Protein AF-R9IRK2-F1 (afdb_monomer)

Structure (mmCIF, N/CA/C/O backbone):
data_AF-R9IRK2-F1
#
_entry.id   AF-R9IRK2-F1
#
loop_
_atom_site.group_PDB
_atom_site.id
_atom_site.type_symbol
_atom_site.label_atom_id
_atom_site.label_alt_id
_atom_site.label_comp_id
_atom_site.label_asym_id
_atom_site.label_entity_id
_atom_site.label_seq_id
_atom_site.pdbx_PDB_ins_code
_atom_site.Cartn_x
_atom_site.Cartn_y
_atom_site.Cartn_z
_atom_site.occupancy
_atom_site.B_iso_or_equiv
_atom_site.auth_seq_id
_atom_site.auth_comp_id
_atom_site.auth_asym_id
_atom_site.auth_atom_id
_atom_site.pdbx_PDB_model_num
ATOM 1 N N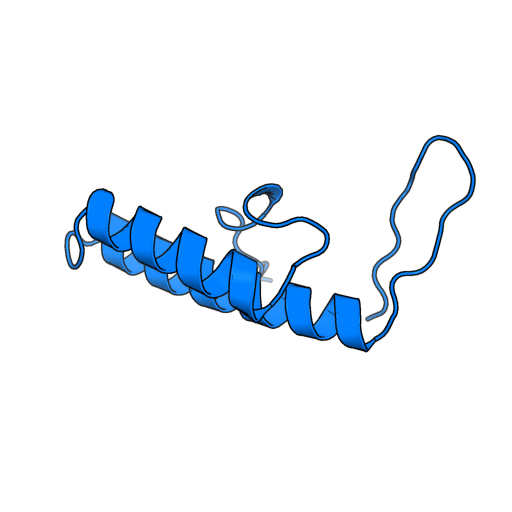 . MET A 1 1 ? 2.482 -10.251 -17.114 1.00 46.59 1 MET A N 1
ATOM 2 C CA . MET A 1 1 ? 1.650 -9.042 -17.300 1.00 46.59 1 MET A CA 1
ATOM 3 C C . MET A 1 1 ? 2.560 -7.827 -17.302 1.00 46.59 1 MET A C 1
ATOM 5 O O . MET A 1 1 ? 3.271 -7.657 -16.323 1.00 46.59 1 MET A O 1
ATOM 9 N N . SER A 1 2 ? 2.552 -7.029 -18.369 1.00 46.03 2 SER A N 1
ATOM 10 C CA . SER A 1 2 ? 3.194 -5.706 -18.414 1.00 46.03 2 SER A CA 1
ATOM 11 C C . SER A 1 2 ? 2.074 -4.666 -18.389 1.00 46.03 2 SER A C 1
ATOM 13 O O . SER A 1 2 ? 1.123 -4.796 -19.162 1.00 46.03 2 SER A O 1
ATOM 15 N N . ALA A 1 3 ? 2.126 -3.718 -17.454 1.00 57.88 3 ALA A N 1
ATOM 16 C CA . ALA A 1 3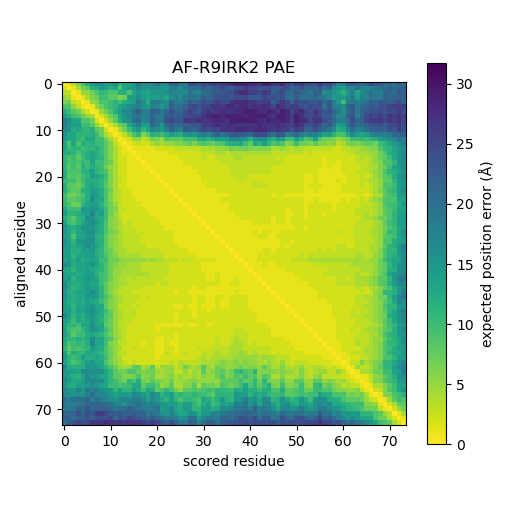 ? 1.111 -2.680 -17.311 1.00 57.88 3 ALA A CA 1
ATOM 17 C C . ALA A 1 3 ? 1.524 -1.433 -18.112 1.00 57.88 3 ALA A C 1
ATOM 19 O O . ALA A 1 3 ? 2.701 -1.085 -18.191 1.00 57.88 3 ALA A O 1
ATOM 20 N N . ILE A 1 4 ? 0.551 -0.790 -18.753 1.00 58.81 4 ILE A N 1
ATO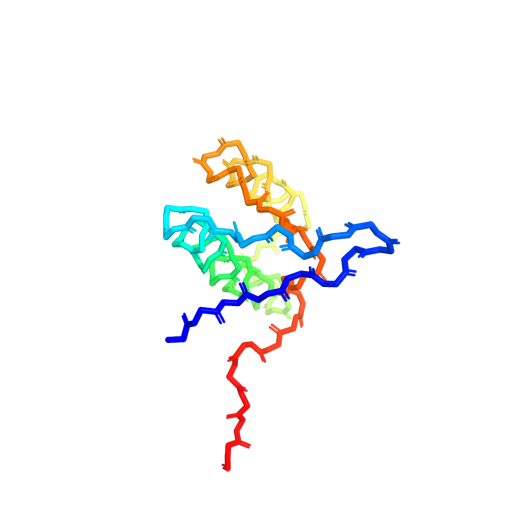M 21 C CA . ILE A 1 4 ? 0.748 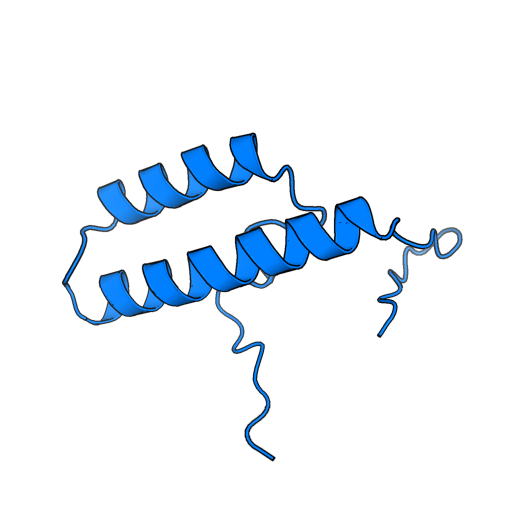0.350 -19.656 1.00 58.81 4 ILE A CA 1
ATOM 22 C C . ILE A 1 4 ? -0.056 1.539 -19.141 1.00 58.81 4 ILE A C 1
ATOM 24 O O . ILE A 1 4 ? -1.205 1.376 -18.735 1.00 58.81 4 ILE A O 1
ATOM 28 N N . LEU A 1 5 ? 0.558 2.722 -19.167 1.00 53.22 5 LEU A N 1
ATOM 29 C CA . LEU A 1 5 ? -0.036 3.983 -18.733 1.00 53.22 5 LEU A CA 1
ATOM 30 C C . LEU A 1 5 ? -0.472 4.823 -19.937 1.00 53.22 5 LEU A C 1
ATOM 32 O O . LEU A 1 5 ? 0.386 5.223 -20.724 1.00 53.22 5 LEU A O 1
ATOM 36 N N . PRO A 1 6 ? -1.767 5.134 -20.099 1.00 45.44 6 PRO A N 1
ATOM 37 C CA . PRO A 1 6 ? -2.202 6.082 -21.106 1.00 45.44 6 PRO A CA 1
ATOM 38 C C . PRO A 1 6 ? -2.039 7.504 -20.558 1.00 45.44 6 PRO A C 1
ATOM 40 O O . PRO A 1 6 ? -2.924 8.039 -19.898 1.00 45.44 6 PRO A O 1
ATOM 43 N N . THR A 1 7 ? -0.900 8.135 -20.824 1.00 47.97 7 THR A N 1
ATOM 44 C CA . THR A 1 7 ? -0.784 9.598 -20.769 1.00 47.97 7 THR A CA 1
ATOM 45 C C . THR A 1 7 ? -1.183 10.187 -22.122 1.00 47.97 7 THR A C 1
ATOM 47 O O . THR A 1 7 ? -0.886 9.607 -23.165 1.00 47.97 7 THR A O 1
ATOM 50 N N . GLY A 1 8 ? -1.819 11.367 -22.129 1.00 50.41 8 GLY A N 1
ATOM 51 C CA . GLY A 1 8 ? -2.193 12.115 -23.348 1.00 50.41 8 GLY A CA 1
ATOM 52 C C . GLY A 1 8 ? -1.016 12.539 -24.250 1.00 50.41 8 GLY A C 1
ATOM 53 O O . GLY A 1 8 ? -1.215 13.170 -25.280 1.00 50.41 8 GLY A O 1
ATOM 54 N N . LEU A 1 9 ? 0.204 12.157 -23.878 1.00 54.09 9 LEU A N 1
ATOM 55 C CA . LEU A 1 9 ? 1.442 12.208 -24.639 1.00 54.09 9 LEU A CA 1
ATOM 56 C C . LEU A 1 9 ? 2.123 10.847 -24.432 1.00 54.09 9 LEU A C 1
ATOM 58 O O . LEU A 1 9 ? 2.458 10.530 -23.296 1.00 54.09 9 LEU A O 1
ATOM 62 N N . GLY A 1 10 ? 2.262 10.051 -25.500 1.00 44.12 10 GLY A N 1
ATOM 63 C CA . GLY A 1 10 ? 3.103 8.845 -25.617 1.00 44.12 10 GLY A CA 1
ATOM 64 C C . GLY A 1 10 ? 3.144 7.880 -24.421 1.00 44.12 10 GLY A C 1
ATOM 65 O O . GLY A 1 10 ? 3.798 8.152 -23.423 1.00 44.12 10 GLY A O 1
ATOM 66 N N . VAL A 1 11 ? 2.539 6.695 -24.560 1.00 55.06 11 VAL A N 1
ATOM 67 C CA . VAL A 1 11 ? 2.599 5.609 -23.562 1.00 55.06 11 VAL A CA 1
ATOM 68 C C . VAL A 1 11 ? 4.056 5.240 -23.247 1.00 55.06 11 VAL A C 1
ATOM 70 O O . VAL A 1 11 ? 4.702 4.513 -24.006 1.00 55.06 11 VAL A O 1
ATOM 73 N N . ALA A 1 12 ? 4.577 5.714 -22.116 1.00 65.44 12 ALA A N 1
ATOM 74 C CA . ALA A 1 12 ? 5.838 5.239 -21.567 1.00 65.44 12 ALA A CA 1
ATOM 75 C C . ALA A 1 12 ? 5.584 3.904 -20.858 1.00 65.44 12 ALA A C 1
ATOM 77 O O . ALA A 1 12 ? 4.736 3.797 -19.968 1.00 65.44 12 ALA A O 1
ATOM 78 N N . ARG A 1 13 ? 6.300 2.856 -21.273 1.00 74.94 13 ARG A N 1
ATOM 79 C CA . ARG A 1 13 ? 6.273 1.572 -20.565 1.00 74.94 13 ARG A CA 1
ATOM 80 C C . ARG A 1 13 ? 6.978 1.733 -19.222 1.00 74.94 13 ARG A C 1
ATOM 82 O O . ARG A 1 13 ? 8.108 2.211 -19.186 1.00 74.94 13 ARG A O 1
ATOM 89 N N . MET A 1 14 ? 6.320 1.306 -18.145 1.00 85.56 14 MET A N 1
ATOM 90 C CA . MET A 1 14 ? 6.987 1.151 -16.852 1.00 85.56 14 MET A CA 1
ATOM 91 C C . MET A 1 14 ? 8.088 0.091 -16.957 1.00 85.56 14 MET A C 1
ATOM 93 O O . MET A 1 14 ? 7.953 -0.870 -17.722 1.00 85.56 14 MET A O 1
ATOM 97 N N . THR A 1 15 ? 9.155 0.246 -16.180 1.00 91.31 15 THR A N 1
ATOM 98 C CA . THR A 1 15 ? 10.181 -0.798 -16.065 1.00 91.31 15 THR A CA 1
ATOM 99 C C . THR A 1 15 ? 9.680 -1.960 -15.206 1.00 91.31 15 THR A C 1
ATOM 101 O O . THR A 1 15 ? 8.717 -1.830 -14.443 1.00 91.31 15 THR A O 1
ATOM 104 N N . ASP A 1 16 ? 10.345 -3.111 -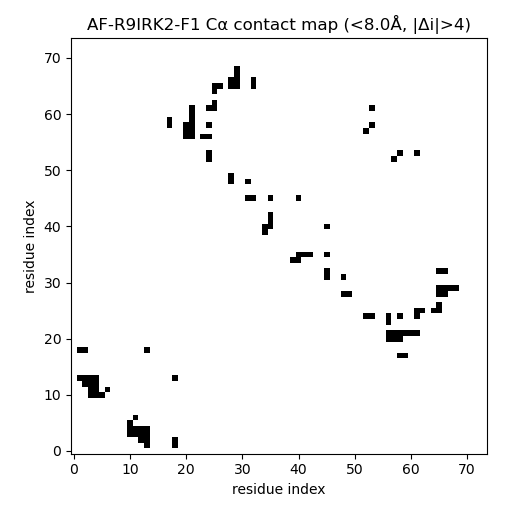15.297 1.00 90.75 16 ASP A N 1
ATOM 105 C CA . ASP A 1 16 ? 10.006 -4.268 -14.466 1.00 90.75 16 ASP A CA 1
ATOM 106 C C . ASP A 1 16 ? 10.232 -3.983 -12.973 1.00 90.75 16 ASP A C 1
ATOM 108 O O . ASP A 1 16 ? 9.473 -4.465 -12.130 1.00 90.75 16 ASP A O 1
ATOM 112 N N . GLU A 1 17 ? 11.237 -3.177 -12.626 1.00 92.06 17 GLU A N 1
ATOM 113 C CA . GLU A 1 17 ? 11.500 -2.732 -11.255 1.00 92.06 17 GLU A CA 1
ATOM 114 C C . GLU A 1 17 ? 10.364 -1.855 -10.738 1.00 92.06 17 GLU A C 1
ATOM 116 O O . GLU A 1 17 ? 9.859 -2.106 -9.645 1.00 92.06 17 GLU A O 1
ATOM 121 N N . GLN A 1 18 ? 9.917 -0.882 -11.538 1.00 91.69 18 GLN A N 1
ATOM 122 C CA . GLN A 1 18 ? 8.777 -0.028 -11.203 1.00 91.69 18 GLN A CA 1
ATOM 123 C C . GLN A 1 18 ? 7.512 -0.860 -10.996 1.00 91.69 18 GLN A C 1
ATOM 125 O O . GLN A 1 18 ? 6.815 -0.692 -9.999 1.00 91.69 18 GLN A O 1
ATOM 130 N N . PHE A 1 19 ? 7.250 -1.822 -11.882 1.00 90.69 19 PHE A N 1
ATOM 131 C CA . PHE A 1 19 ? 6.104 -2.716 -11.746 1.00 90.69 19 PHE A CA 1
ATOM 132 C C . PHE A 1 19 ? 6.185 -3.594 -10.490 1.00 90.69 19 PHE A C 1
ATOM 134 O O . PHE A 1 19 ? 5.180 -3.852 -9.827 1.00 90.69 19 PHE A O 1
ATOM 141 N N . ARG A 1 20 ? 7.376 -4.091 -10.144 1.00 93.06 20 ARG A N 1
ATOM 142 C CA . ARG A 1 20 ? 7.582 -4.886 -8.924 1.00 93.06 20 ARG A CA 1
ATOM 143 C C . ARG A 1 20 ? 7.390 -4.042 -7.671 1.00 93.06 20 ARG A C 1
ATOM 145 O O . ARG A 1 20 ? 6.696 -4.496 -6.765 1.00 93.06 20 ARG A O 1
ATOM 152 N N . ALA A 1 21 ? 7.967 -2.846 -7.637 1.00 94.50 21 ALA A N 1
ATOM 153 C CA . ALA A 1 21 ? 7.823 -1.913 -6.530 1.00 94.50 21 ALA A CA 1
ATOM 154 C C . ALA A 1 21 ? 6.356 -1.518 -6.315 1.00 94.50 21 ALA A C 1
ATOM 156 O O . ALA A 1 21 ? 5.859 -1.589 -5.193 1.00 94.50 21 ALA A O 1
ATOM 157 N N . GLU A 1 22 ? 5.643 -1.229 -7.404 1.00 93.00 22 GLU A N 1
ATOM 158 C CA . GLU A 1 22 ? 4.209 -0.956 -7.402 1.00 93.00 22 GLU A CA 1
ATOM 159 C C . GLU A 1 22 ? 3.419 -2.114 -6.780 1.00 93.00 22 GLU A C 1
ATOM 161 O O . GLU A 1 22 ? 2.674 -1.924 -5.823 1.00 93.00 22 GLU A O 1
ATOM 166 N N . LYS A 1 23 ? 3.632 -3.350 -7.249 1.00 92.69 23 LYS A N 1
ATOM 167 C CA . LYS A 1 23 ? 2.939 -4.525 -6.698 1.00 92.69 23 LYS A CA 1
ATOM 168 C C . LYS A 1 23 ? 3.200 -4.731 -5.209 1.00 92.69 23 LYS A C 1
ATOM 170 O O . LYS A 1 23 ? 2.276 -5.103 -4.487 1.00 92.69 23 LYS A O 1
ATOM 175 N N . LEU A 1 24 ? 4.442 -4.543 -4.763 1.00 95.06 24 LEU A N 1
ATOM 176 C CA . LEU A 1 24 ? 4.801 -4.690 -3.353 1.00 95.06 24 LEU A CA 1
ATOM 177 C C . LEU A 1 24 ? 4.073 -3.652 -2.506 1.00 95.06 24 LEU A C 1
ATOM 179 O O . LEU A 1 24 ? 3.408 -4.028 -1.544 1.00 95.06 24 LEU A O 1
ATOM 183 N N . TYR A 1 25 ? 4.132 -2.384 -2.912 1.00 95.50 25 TYR A N 1
A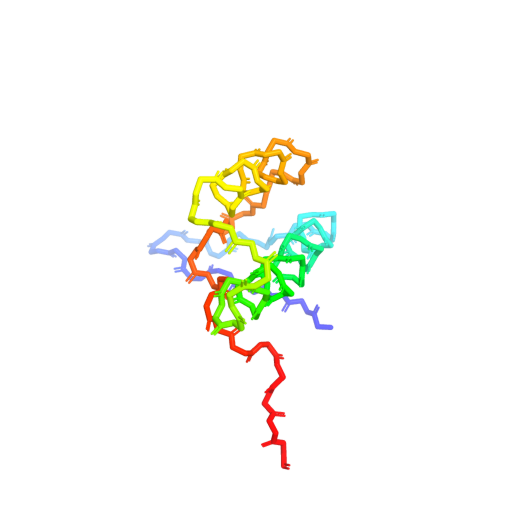TOM 184 C CA . TYR A 1 25 ? 3.437 -1.299 -2.235 1.00 95.50 25 TYR A CA 1
ATOM 185 C C . TYR A 1 25 ? 1.927 -1.565 -2.146 1.00 95.50 25 TYR A C 1
ATOM 187 O O . TYR A 1 25 ? 1.375 -1.601 -1.048 1.00 95.50 25 TYR A O 1
ATOM 195 N N . GLN A 1 26 ? 1.267 -1.863 -3.270 1.00 93.38 26 GLN A N 1
ATOM 196 C CA . GLN A 1 26 ? -0.181 -2.089 -3.281 1.00 93.38 26 GLN A CA 1
ATOM 197 C C . GLN A 1 26 ? -0.600 -3.299 -2.439 1.00 93.38 26 GLN A C 1
ATOM 199 O O . GLN A 1 26 ? -1.611 -3.255 -1.741 1.00 93.38 26 GLN A O 1
ATOM 204 N N . THR A 1 27 ? 0.183 -4.382 -2.462 1.00 93.31 27 THR A N 1
ATOM 205 C CA . THR A 1 27 ? -0.102 -5.571 -1.642 1.00 93.31 27 THR A CA 1
ATOM 206 C C . THR A 1 27 ? 0.016 -5.248 -0.155 1.00 93.31 27 THR A C 1
ATOM 208 O O . THR A 1 27 ? -0.858 -5.625 0.625 1.00 93.31 27 THR A O 1
ATOM 211 N N . THR A 1 28 ? 1.066 -4.523 0.241 1.00 94.19 28 THR A N 1
ATOM 212 C CA . THR A 1 28 ? 1.257 -4.075 1.624 1.00 94.19 28 THR A CA 1
ATOM 213 C C . THR A 1 28 ? 0.105 -3.185 2.078 1.00 94.19 28 THR A C 1
ATOM 215 O O . THR A 1 28 ? -0.476 -3.446 3.132 1.00 94.19 28 THR A O 1
ATOM 218 N N . MET A 1 29 ? -0.282 -2.195 1.271 1.00 94.38 29 MET A N 1
ATOM 219 C CA . MET A 1 29 ? -1.357 -1.275 1.639 1.00 94.38 29 MET A CA 1
ATOM 220 C C . MET A 1 29 ? -2.730 -1.946 1.669 1.00 94.38 29 MET A C 1
ATOM 222 O O . MET A 1 29 ? -3.550 -1.595 2.510 1.00 94.38 29 MET A O 1
ATOM 226 N N . ASN A 1 30 ? -2.975 -2.973 0.850 1.00 92.94 30 ASN A N 1
ATOM 227 C CA . ASN A 1 30 ? -4.204 -3.765 0.948 1.00 92.94 30 ASN A CA 1
ATOM 228 C C . ASN A 1 30 ? -4.306 -4.483 2.305 1.00 92.94 30 ASN A C 1
ATOM 230 O O . ASN A 1 30 ? -5.364 -4.489 2.934 1.00 92.94 30 ASN A O 1
ATOM 234 N N . VAL A 1 31 ? -3.200 -5.066 2.782 1.00 93.69 31 VAL A N 1
ATOM 235 C CA . VAL A 1 31 ? -3.151 -5.714 4.102 1.00 93.69 31 VAL A CA 1
ATOM 236 C C . VAL A 1 31 ? -3.325 -4.682 5.215 1.00 93.69 31 VAL A C 1
ATOM 238 O O . VAL A 1 31 ? -4.165 -4.884 6.089 1.00 93.69 31 VAL A O 1
ATOM 241 N N . ALA A 1 32 ? -2.610 -3.557 5.153 1.00 94.38 32 ALA A N 1
ATOM 242 C CA . ALA A 1 32 ? -2.750 -2.470 6.121 1.00 94.38 32 ALA A CA 1
ATOM 243 C C . ALA A 1 32 ? -4.184 -1.913 6.154 1.00 94.38 32 ALA A C 1
ATOM 245 O O . ALA A 1 32 ? -4.749 -1.718 7.226 1.00 94.38 32 ALA A O 1
ATOM 246 N N . GLY A 1 33 ? -4.824 -1.747 4.993 1.00 93.38 33 GLY A N 1
ATOM 247 C CA . GLY A 1 33 ? -6.205 -1.276 4.894 1.00 93.38 33 GLY A CA 1
ATOM 248 C C . GLY A 1 33 ? -7.198 -2.263 5.508 1.00 93.38 33 GLY A C 1
ATOM 249 O O . GLY A 1 33 ? -8.144 -1.858 6.180 1.00 93.38 33 GLY A O 1
ATOM 250 N N . ARG A 1 34 ? -6.954 -3.573 5.365 1.00 94.00 34 ARG A N 1
ATOM 251 C CA . ARG A 1 34 ? -7.739 -4.605 6.063 1.00 94.00 34 ARG A CA 1
ATOM 252 C C . ARG A 1 34 ? -7.549 -4.530 7.572 1.00 94.00 34 ARG A C 1
ATOM 254 O O . ARG A 1 34 ? -8.543 -4.589 8.289 1.00 94.00 34 ARG A O 1
ATOM 261 N N . MET A 1 35 ? -6.315 -4.372 8.045 1.00 96.06 35 MET A N 1
ATOM 262 C CA . MET A 1 35 ? -6.026 -4.214 9.474 1.00 96.06 35 MET A CA 1
ATOM 263 C C . MET A 1 35 ? -6.747 -2.992 10.049 1.00 96.06 35 MET A C 1
ATOM 265 O O . MET A 1 35 ? -7.396 -3.116 11.085 1.00 96.06 35 MET A O 1
ATOM 269 N N . LEU A 1 36 ? -6.730 -1.861 9.337 1.00 95.56 36 LEU A N 1
ATOM 270 C CA . LEU A 1 36 ? -7.476 -0.658 9.710 1.00 95.56 36 LEU A CA 1
ATOM 271 C C . LEU A 1 36 ? -8.987 -0.930 9.761 1.00 95.56 36 LEU A C 1
ATOM 273 O O . LEU A 1 36 ? -9.637 -0.634 10.758 1.00 95.56 36 LEU A O 1
ATOM 277 N N . SER A 1 37 ? -9.547 -1.577 8.732 1.00 94.25 37 SER A N 1
ATOM 278 C CA . SER A 1 37 ? -10.984 -1.902 8.680 1.00 94.25 37 SER A CA 1
ATOM 279 C C . SER A 1 37 ? -11.447 -2.851 9.793 1.00 94.25 37 SER A C 1
ATOM 281 O O . SER A 1 37 ? -12.611 -2.831 10.183 1.00 94.25 37 SER A O 1
ATOM 283 N N . GLN A 1 38 ? -10.538 -3.686 10.300 1.00 96.88 38 GLN A N 1
ATOM 284 C CA . GLN A 1 38 ? -10.778 -4.611 11.407 1.00 96.88 38 GLN A CA 1
ATOM 285 C C . GLN A 1 38 ? -10.492 -3.979 12.779 1.00 96.88 38 GLN A C 1
ATOM 287 O O . GLN A 1 38 ? -10.674 -4.647 13.793 1.00 96.88 38 GLN A O 1
ATOM 292 N N . GLY A 1 39 ? -10.037 -2.721 12.824 1.00 96.31 39 GLY A N 1
ATOM 293 C CA . GLY A 1 39 ? -9.648 -2.036 14.057 1.00 96.31 39 GLY A CA 1
ATOM 294 C C . GLY A 1 39 ? -8.379 -2.594 14.708 1.00 96.31 39 GLY A C 1
ATOM 295 O O . GLY A 1 39 ? -8.184 -2.414 15.905 1.00 96.31 39 GLY A O 1
ATOM 296 N N . LEU A 1 40 ? -7.532 -3.300 13.948 1.00 98.19 40 LEU A N 1
ATOM 297 C CA . LEU A 1 40 ? -6.261 -3.851 14.437 1.00 98.19 40 LEU A CA 1
ATOM 298 C C . LEU A 1 40 ? -5.147 -2.801 14.513 1.00 98.19 40 LEU A C 1
ATOM 300 O O . LEU A 1 40 ? -4.174 -3.020 15.228 1.00 98.19 40 LEU A O 1
ATOM 304 N N . ILE A 1 41 ? -5.278 -1.711 13.755 1.00 97.81 41 ILE A N 1
ATOM 305 C CA . ILE A 1 41 ? -4.381 -0.550 13.772 1.00 97.81 41 ILE A CA 1
ATOM 306 C C . ILE A 1 41 ? -5.203 0.737 13.739 1.00 97.81 41 ILE A C 1
ATOM 308 O O . ILE A 1 41 ? -6.330 0.737 13.231 1.00 97.81 41 ILE A O 1
ATOM 312 N N . SER A 1 42 ? -4.635 1.823 14.254 1.00 97.69 42 SER A N 1
ATOM 313 C CA . SER A 1 42 ? -5.213 3.162 14.154 1.00 97.69 42 SER A CA 1
ATOM 314 C C . SER A 1 42 ? -4.988 3.786 12.772 1.00 97.69 42 SER A C 1
ATOM 316 O O . SER A 1 42 ? -4.197 3.305 11.954 1.00 97.69 42 SER A O 1
ATOM 318 N N . GLU A 1 43 ? -5.685 4.889 12.505 1.00 95.62 43 GLU A N 1
ATOM 319 C CA . GLU A 1 43 ? -5.482 5.677 11.287 1.00 95.62 43 GLU A CA 1
ATOM 320 C C . GLU A 1 43 ? -4.074 6.297 11.249 1.00 95.62 43 GLU A C 1
ATOM 322 O O . GLU A 1 43 ? -3.426 6.317 10.203 1.00 95.62 43 GLU A O 1
ATOM 327 N N . GLU A 1 44 ? -3.540 6.719 12.397 1.00 96.94 44 GLU A N 1
ATOM 328 C CA . GLU A 1 44 ? -2.173 7.232 12.518 1.00 96.94 44 GLU A CA 1
ATOM 329 C C . GLU A 1 44 ? -1.129 6.155 12.213 1.00 96.94 44 GLU A C 1
ATOM 331 O O . GLU A 1 44 ? -0.127 6.434 11.553 1.00 96.94 44 GLU A O 1
ATOM 336 N N . GLU A 1 45 ? -1.349 4.923 12.674 1.00 97.62 45 GLU A N 1
ATOM 337 C CA . GLU A 1 45 ? -0.483 3.785 12.358 1.00 97.62 45 GLU A CA 1
ATOM 338 C C . GLU A 1 45 ? -0.554 3.438 10.867 1.00 97.62 45 GLU A C 1
ATOM 340 O O . GLU A 1 45 ? 0.479 3.206 10.237 1.00 97.62 45 GLU A O 1
ATOM 345 N N . TYR A 1 46 ? -1.746 3.478 10.268 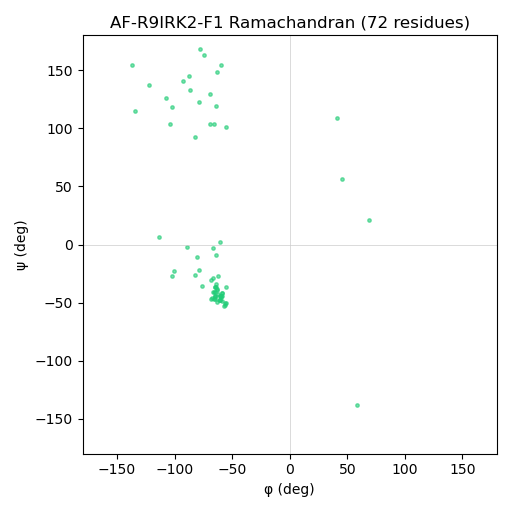1.00 96.00 46 TYR A N 1
ATOM 346 C CA . TYR A 1 46 ? -1.911 3.302 8.826 1.00 96.00 46 TYR A CA 1
ATOM 347 C C . TYR A 1 46 ? -1.153 4.374 8.022 1.00 96.00 46 TYR A C 1
ATOM 349 O O . TYR A 1 46 ? -0.441 4.038 7.075 1.00 96.00 46 TYR A O 1
ATOM 357 N N . CYS A 1 47 ? -1.232 5.646 8.419 1.00 94.62 47 CYS A N 1
ATOM 358 C CA . CYS A 1 47 ? -0.494 6.745 7.783 1.00 94.62 47 CYS A CA 1
ATOM 359 C C . CYS A 1 47 ? 1.031 6.604 7.926 1.00 94.62 47 CYS A C 1
ATOM 361 O O . CYS A 1 47 ? 1.781 6.925 6.998 1.00 94.62 47 CYS A O 1
ATOM 363 N N . GLN A 1 48 ? 1.515 6.100 9.065 1.00 97.25 48 GLN A N 1
ATOM 364 C CA . GLN A 1 48 ? 2.937 5.792 9.248 1.00 97.25 48 GLN A CA 1
ATOM 365 C C . GLN A 1 48 ? 3.388 4.668 8.315 1.00 97.25 48 GLN A C 1
ATOM 367 O O . GLN A 1 48 ? 4.422 4.795 7.658 1.00 97.25 48 GLN A O 1
ATOM 372 N N . ILE A 1 49 ? 2.598 3.595 8.217 1.00 95.44 49 ILE A N 1
ATOM 373 C CA . ILE A 1 49 ? 2.835 2.499 7.272 1.00 95.44 49 ILE A CA 1
ATOM 374 C C . ILE A 1 49 ? 2.903 3.060 5.847 1.00 95.44 49 ILE A C 1
ATOM 376 O O . ILE A 1 49 ? 3.884 2.808 5.148 1.00 95.44 49 ILE A O 1
ATOM 380 N N . ASP A 1 50 ? 1.924 3.867 5.437 1.00 94.12 50 ASP A N 1
ATOM 381 C CA . ASP A 1 50 ? 1.897 4.479 4.106 1.00 94.12 50 ASP A CA 1
ATOM 382 C C . ASP A 1 50 ? 3.178 5.271 3.813 1.00 94.12 50 ASP A C 1
ATOM 384 O O . ASP A 1 50 ? 3.860 5.013 2.822 1.00 94.12 50 ASP A O 1
ATOM 388 N N . THR A 1 51 ? 3.573 6.152 4.734 1.00 95.75 51 THR A N 1
ATOM 389 C CA . THR A 1 51 ? 4.780 6.981 4.599 1.00 95.75 51 THR A CA 1
ATOM 390 C C . THR A 1 51 ? 6.040 6.125 4.447 1.00 95.75 51 THR A C 1
ATOM 392 O O . THR A 1 51 ? 6.815 6.312 3.506 1.00 95.75 51 THR A O 1
ATOM 395 N N . ILE A 1 52 ? 6.222 5.128 5.319 1.00 96.88 52 ILE A N 1
ATOM 396 C CA . ILE A 1 52 ? 7.385 4.227 5.293 1.00 96.88 52 ILE A CA 1
ATOM 397 C C . ILE A 1 52 ? 7.461 3.477 3.958 1.00 96.88 52 ILE A C 1
ATOM 399 O O . ILE A 1 52 ? 8.538 3.335 3.369 1.00 96.88 52 ILE A O 1
ATOM 403 N N . PHE A 1 53 ? 6.331 2.971 3.464 1.00 95.69 53 PHE A N 1
ATOM 404 C CA . PHE A 1 53 ? 6.312 2.152 2.255 1.00 95.69 53 PHE A CA 1
ATOM 405 C C . PHE A 1 53 ? 6.326 2.972 0.959 1.00 95.69 53 PHE A C 1
ATOM 407 O O . PHE A 1 53 ? 6.873 2.485 -0.037 1.00 95.69 53 PHE A O 1
ATOM 414 N N . LEU A 1 54 ? 5.835 4.214 0.973 1.00 95.00 54 LEU A N 1
ATOM 415 C CA . LEU A 1 54 ? 6.038 5.182 -0.108 1.00 95.00 54 LEU A CA 1
ATOM 416 C C . LEU A 1 54 ? 7.526 5.483 -0.295 1.00 95.00 54 LEU A C 1
ATOM 418 O O . LEU A 1 54 ? 8.031 5.401 -1.417 1.00 95.00 54 LEU A O 1
ATOM 422 N N . GLU A 1 55 ? 8.253 5.755 0.790 1.00 95.88 55 GLU A N 1
ATOM 423 C CA . GLU A 1 55 ? 9.695 6.015 0.728 1.00 95.88 55 GLU A CA 1
ATOM 424 C C . GLU A 1 55 ? 10.489 4.781 0.293 1.00 95.88 55 GLU A C 1
ATOM 426 O O . GLU A 1 55 ? 11.413 4.885 -0.521 1.00 95.88 55 GLU A O 1
ATOM 431 N N . LYS A 1 56 ? 10.107 3.604 0.803 1.00 96.25 56 LYS A N 1
ATOM 432 C CA . LYS A 1 56 ? 10.793 2.336 0.538 1.00 96.25 56 LYS A CA 1
ATOM 433 C C . LYS A 1 56 ? 10.653 1.869 -0.906 1.00 96.25 56 LYS A C 1
ATOM 435 O O . LYS A 1 56 ? 11.636 1.413 -1.489 1.00 96.25 56 LYS A O 1
ATOM 440 N N . TYR A 1 57 ? 9.443 1.906 -1.460 1.00 95.06 57 TYR A N 1
ATOM 441 C CA . TYR A 1 57 ? 9.175 1.330 -2.779 1.00 95.06 57 TYR A CA 1
ATOM 442 C C . TYR A 1 57 ? 9.131 2.370 -3.893 1.00 95.06 57 TYR A C 1
ATOM 444 O O . TYR A 1 57 ? 9.372 2.003 -5.037 1.00 95.06 57 TYR A O 1
ATOM 452 N N . ARG A 1 58 ? 8.873 3.650 -3.588 1.00 94.50 58 ARG A N 1
ATOM 453 C CA . ARG A 1 58 ? 8.690 4.713 -4.593 1.00 94.50 58 ARG A CA 1
ATOM 454 C C . ARG A 1 58 ? 7.767 4.257 -5.739 1.00 94.50 58 ARG A C 1
ATOM 456 O O . ARG A 1 58 ? 8.197 4.226 -6.895 1.00 94.50 58 ARG A O 1
ATOM 463 N N . PRO A 1 59 ? 6.533 3.826 -5.413 1.00 93.19 59 PRO A N 1
ATOM 464 C CA . PRO A 1 59 ? 5.581 3.329 -6.401 1.00 93.19 59 PRO A CA 1
ATOM 465 C C . PRO A 1 59 ? 5.260 4.407 -7.444 1.00 93.19 59 PRO A C 1
ATOM 467 O O . PRO A 1 59 ? 5.349 5.603 -7.170 1.00 93.19 59 PRO A O 1
ATOM 470 N N . VAL A 1 60 ? 4.863 3.981 -8.641 1.00 90.69 60 VAL A N 1
ATOM 471 C CA . VAL A 1 60 ? 4.492 4.899 -9.728 1.00 90.69 60 VAL A CA 1
ATOM 472 C C . VAL A 1 60 ? 3.1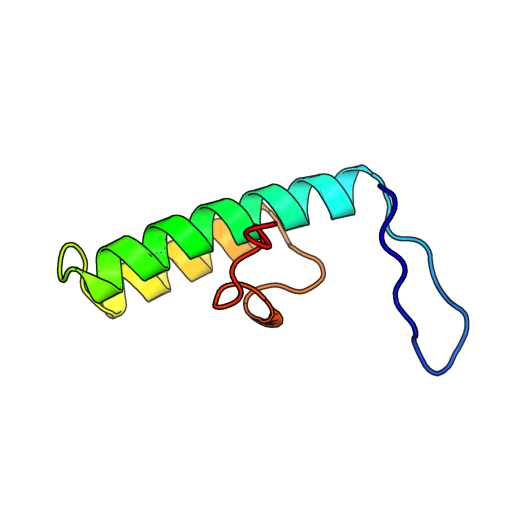03 5.486 -9.477 1.00 90.69 60 VAL A C 1
ATOM 474 O O . VAL A 1 60 ? 2.872 6.653 -9.783 1.00 90.69 60 VAL A O 1
ATOM 477 N N . PHE A 1 61 ? 2.187 4.699 -8.903 1.00 86.88 61 PHE A N 1
ATOM 478 C CA . PHE A 1 61 ? 0.815 5.128 -8.610 1.00 86.88 61 PHE A CA 1
ATOM 479 C C . PHE A 1 61 ? 0.571 5.478 -7.146 1.00 86.88 61 PHE A C 1
ATOM 481 O O . PHE A 1 61 ? -0.322 6.272 -6.854 1.00 86.88 61 PHE A O 1
ATOM 488 N N . GLY A 1 62 ? 1.335 4.889 -6.224 1.00 87.50 62 GLY A N 1
ATOM 489 C CA . GLY A 1 62 ? 1.163 5.128 -4.790 1.00 87.50 62 GLY A CA 1
ATOM 490 C C . GLY A 1 62 ? -0.243 4.781 -4.311 1.00 87.50 62 GLY A C 1
ATOM 491 O O . GLY A 1 62 ? -0.816 3.770 -4.712 1.00 87.50 62 GLY A O 1
ATOM 492 N N . THR A 1 63 ? -0.828 5.613 -3.455 1.00 83.31 63 THR A N 1
ATOM 493 C CA . THR A 1 63 ? -2.121 5.343 -2.802 1.00 83.31 63 THR A CA 1
ATOM 494 C C . THR A 1 63 ? -3.319 5.247 -3.753 1.00 83.31 63 THR A C 1
ATOM 496 O O . THR A 1 63 ? -4.389 4.824 -3.325 1.00 83.31 63 THR A O 1
ATOM 499 N N . LEU A 1 64 ? -3.176 5.576 -5.045 1.00 82.06 64 LEU A N 1
ATOM 500 C CA . LEU A 1 64 ? -4.291 5.600 -6.001 1.00 82.06 64 LEU A CA 1
ATOM 501 C C . LEU A 1 64 ? -5.067 4.272 -6.083 1.00 82.06 64 LEU A C 1
ATOM 503 O O . LEU A 1 64 ? -6.286 4.281 -6.246 1.00 82.06 64 LEU A O 1
ATOM 507 N N . PHE A 1 65 ? -4.375 3.135 -5.969 1.00 76.31 65 PHE A N 1
ATOM 508 C CA . PHE A 1 65 ? -4.977 1.803 -6.101 1.00 76.31 65 PHE A CA 1
ATOM 509 C C . PHE A 1 65 ? -4.964 0.976 -4.811 1.00 76.31 65 PHE A C 1
ATOM 511 O O . PHE A 1 65 ? -5.383 -0.181 -4.837 1.00 76.31 65 PHE A O 1
ATOM 518 N N . SER A 1 66 ? -4.551 1.547 -3.676 1.00 74.06 66 SER A N 1
ATOM 519 C CA . SER A 1 66 ? -4.388 0.785 -2.427 1.00 74.06 66 SER A CA 1
ATOM 520 C C . SER A 1 66 ? -5.713 0.275 -1.866 1.00 74.06 66 SER A C 1
ATOM 522 O O . SER A 1 66 ? -5.769 -0.799 -1.264 1.00 74.06 66 SER A O 1
ATOM 524 N N . ALA A 1 67 ? -6.797 1.003 -2.136 1.00 67.06 67 ALA A N 1
ATOM 525 C CA . ALA A 1 67 ? -8.160 0.614 -1.795 1.00 67.06 67 ALA A CA 1
ATOM 526 C C . ALA A 1 67 ? -8.782 -0.394 -2.782 1.00 67.06 67 ALA A C 1
ATOM 528 O O . ALA A 1 67 ? -9.848 -0.946 -2.507 1.00 67.06 67 ALA A O 1
ATOM 529 N N . MET A 1 68 ? -8.152 -0.648 -3.936 1.00 68.62 68 MET A N 1
ATOM 530 C CA . MET A 1 68 ? -8.681 -1.579 -4.930 1.00 68.62 68 MET A CA 1
ATOM 531 C C . MET A 1 68 ? -8.229 -3.010 -4.627 1.00 68.62 68 MET A C 1
ATOM 533 O O . MET A 1 68 ? -7.057 -3.304 -4.389 1.00 68.62 68 MET A O 1
ATOM 537 N N . SER A 1 69 ? -9.172 -3.949 -4.669 1.00 58.34 69 SER A N 1
ATOM 538 C CA . SER A 1 69 ? -8.853 -5.371 -4.625 1.00 58.34 69 SER A CA 1
ATOM 539 C C . SER A 1 69 ? -8.156 -5.777 -5.927 1.00 58.34 69 SER A C 1
ATOM 541 O O . SER A 1 69 ? -8.810 -5.954 -6.952 1.00 58.34 69 SER A O 1
ATOM 543 N N . LEU A 1 70 ? -6.832 -5.964 -5.884 1.00 56.75 70 LEU A N 1
ATOM 544 C CA . LEU A 1 70 ? -6.035 -6.459 -7.020 1.00 56.75 70 LEU A CA 1
ATOM 545 C C . LEU A 1 70 ? -6.348 -7.915 -7.410 1.00 56.75 70 LEU A C 1
ATOM 547 O O . LEU A 1 70 ? -5.803 -8.434 -8.383 1.00 56.75 70 LEU A O 1
ATOM 551 N N . THR A 1 71 ? -7.228 -8.580 -6.665 1.00 48.31 71 THR A N 1
ATOM 552 C CA . THR A 1 71 ? -7.800 -9.872 -7.019 1.00 48.31 71 THR A CA 1
ATOM 553 C C . THR A 1 71 ? -9.228 -9.661 -7.516 1.00 48.31 71 THR A C 1
ATOM 555 O O . THR A 1 71 ? -10.154 -9.466 -6.730 1.00 48.31 71 THR A O 1
ATOM 558 N N . SER A 1 72 ? -9.441 -9.724 -8.835 1.00 44.09 72 SER A N 1
ATOM 559 C CA . SER A 1 72 ? -10.785 -10.020 -9.328 1.00 44.09 72 SER A CA 1
ATOM 560 C C . SER A 1 72 ? -11.121 -11.433 -8.861 1.00 44.09 72 SER A C 1
ATOM 562 O O . SER A 1 72 ? -10.417 -12.382 -9.216 1.00 44.09 72 SER A O 1
ATOM 564 N N . ARG A 1 73 ? -12.170 -11.591 -8.054 1.00 43.97 73 ARG A N 1
ATOM 565 C CA . ARG A 1 73 ? -12.789 -12.905 -7.887 1.00 43.97 73 ARG A CA 1
ATOM 566 C C . ARG A 1 73 ? -13.384 -13.264 -9.250 1.00 43.97 73 ARG A C 1
ATOM 568 O O . ARG A 1 73 ? -14.353 -12.628 -9.655 1.00 43.97 73 ARG A O 1
ATOM 575 N N . ALA A 1 74 ? -12.712 -14.159 -9.972 1.00 41.06 74 ALA A N 1
ATOM 576 C CA . ALA A 1 74 ? -13.292 -14.840 -11.124 1.00 41.06 74 ALA A CA 1
ATOM 577 C C . ALA A 1 74 ? -14.472 -15.707 -10.668 1.00 41.06 74 ALA A C 1
ATOM 579 O O . ALA A 1 74 ? -14.427 -16.184 -9.506 1.00 41.06 74 ALA A O 1
#

Radius of gyration: 13.75 Å; Cα contacts (8 Å, |Δi|>4): 61; chains: 1; bounding box: 25×27×40 Å

Foldseek 3Di:
DFDWDDDPPDIDTDDPLLVVLQVVQLVQLLVLVVCCVVVVDDPVVSVVSLVVSCVVSVHPCRPVCSPPDPDDPD

Solvent-accessible surface area (backbone atoms only — not comparable to full-atom values): 4499 Å² total; per-residue (Å²): 139,86,72,76,48,89,50,103,64,75,68,58,71,66,51,71,66,50,52,50,24,30,51,51,43,39,55,51,40,39,52,49,49,50,34,39,76,69,66,75,42,52,71,69,54,49,52,50,52,50,54,56,42,46,71,71,40,60,36,86,68,56,75,80,52,25,86,52,74,91,66,76,84,126

Secondary structure (DSSP, 8-state):
---B---SS--PBPPHHHHHHHHHHHHHHHHHHHHHHTTSS-HHHHHHHHHHHHHHH--SSGGGGTTS-SS---

pLDDT: mean 81.85, std 18.83, range [41.06, 98.19]

Sequence (74 aa):
MSAILPTGLGVARMTDEQFRAEKLYQTTMNVAGRMLSQGLISEEEYCQIDTIFLEKYRPVFGTLFSAMSLTSRA

Nearest PDB structures (foldseek):
  3jui-assembly1_A  TM=8.532E-01  e=1.352E+00  Homo sapiens
  4llg-assembly1_D  TM=8.945E-01  e=3.159E+00  Escherichia coli BW2952
  4llg-assembly2_J  TM=8.945E-01  e=4.988E+00  Escherichia coli BW2952
  4xsz-assembly2_J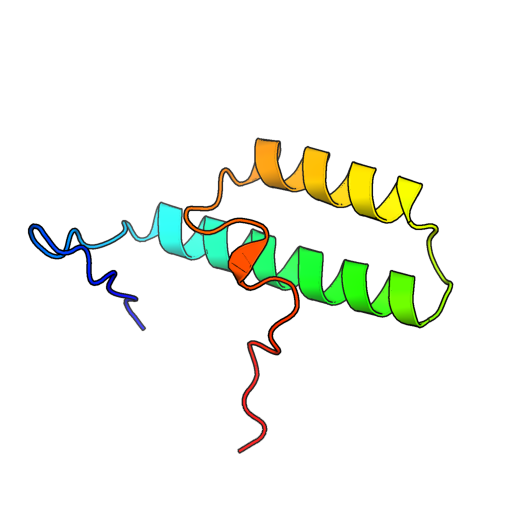  TM=8.982E-01  e=5.325E+00  Escherichia coli O139:H28 str. E24377A
  6pss-assembly1_J  TM=8.110E-01  e=6.477E+00  Escherichia coli

Mean predicted aligned error: 8.2 Å